Protein AF-A0A9E4XIB1-F1 (afdb_monomer)

Structure (mmCIF, N/CA/C/O backbone):
data_AF-A0A9E4XIB1-F1
#
_entry.id   AF-A0A9E4XIB1-F1
#
loop_
_atom_site.group_PDB
_atom_site.id
_atom_site.type_symbol
_atom_site.label_atom_id
_atom_site.label_alt_id
_atom_site.label_comp_id
_atom_site.label_asym_id
_atom_site.label_entity_id
_atom_site.label_seq_id
_atom_site.pdbx_PDB_ins_code
_atom_site.Cartn_x
_atom_site.Cartn_y
_atom_site.Cartn_z
_atom_site.occupancy
_atom_site.B_iso_or_equiv
_atom_site.auth_seq_id
_atom_site.auth_comp_id
_atom_site.auth_asym_id
_atom_site.auth_atom_id
_atom_site.pdbx_PDB_model_num
ATOM 1 N N . ALA A 1 1 ? 6.772 -2.459 -16.946 1.00 62.31 1 ALA A N 1
ATOM 2 C CA . ALA A 1 1 ? 7.830 -3.414 -16.538 1.00 62.31 1 ALA A CA 1
ATOM 3 C C . ALA A 1 1 ? 7.845 -4.671 -17.413 1.00 62.31 1 ALA A C 1
ATOM 5 O O . ALA A 1 1 ? 8.887 -4.971 -17.982 1.00 62.31 1 ALA A O 1
ATOM 6 N N . LEU A 1 2 ? 6.714 -5.371 -17.589 1.00 71.75 2 LEU A N 1
ATOM 7 C CA . LEU A 1 2 ? 6.646 -6.590 -18.415 1.00 71.75 2 LEU A CA 1
ATOM 8 C C . LEU A 1 2 ? 7.053 -6.372 -19.882 1.00 71.75 2 LEU A C 1
ATOM 10 O O . LEU A 1 2 ? 7.824 -7.169 -20.406 1.00 71.75 2 LEU A O 1
ATOM 14 N N . ASP A 1 3 ? 6.643 -5.269 -20.513 1.00 77.62 3 ASP A N 1
ATOM 15 C CA . ASP A 1 3 ? 7.070 -4.959 -21.889 1.00 77.62 3 ASP A CA 1
ATOM 16 C C . ASP A 1 3 ? 8.572 -4.664 -21.996 1.00 77.62 3 ASP A C 1
ATOM 18 O O . ASP A 1 3 ? 9.196 -4.998 -23.000 1.00 77.62 3 ASP A O 1
ATOM 22 N N . ALA A 1 4 ? 9.184 -4.124 -20.934 1.00 76.06 4 ALA A N 1
ATOM 23 C CA . ALA A 1 4 ? 10.633 -3.927 -20.864 1.00 76.06 4 ALA A CA 1
ATOM 24 C C . ALA A 1 4 ? 11.366 -5.271 -20.835 1.00 76.06 4 ALA A C 1
ATOM 26 O O . ALA A 1 4 ? 12.283 -5.498 -21.620 1.00 76.06 4 ALA A O 1
ATOM 27 N N . ILE A 1 5 ? 10.925 -6.179 -19.958 1.00 79.38 5 ILE A N 1
ATOM 28 C CA . ILE A 1 5 ? 11.498 -7.523 -19.826 1.00 79.38 5 ILE A CA 1
ATOM 29 C C . ILE A 1 5 ? 11.313 -8.300 -21.131 1.00 79.38 5 ILE A C 1
ATOM 31 O O . ILE A 1 5 ? 12.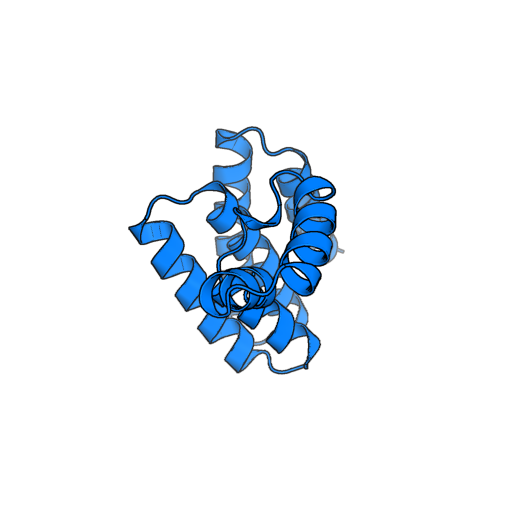255 -8.915 -21.621 1.00 79.38 5 ILE A O 1
ATOM 35 N N . ARG A 1 6 ? 10.128 -8.221 -21.744 1.00 84.25 6 ARG A N 1
ATOM 36 C CA . ARG A 1 6 ? 9.834 -8.879 -23.019 1.00 84.25 6 ARG A CA 1
ATOM 37 C C . ARG A 1 6 ? 10.708 -8.349 -24.157 1.00 84.25 6 ARG A C 1
ATOM 39 O O . ARG A 1 6 ? 11.237 -9.152 -24.918 1.00 84.25 6 ARG A O 1
ATOM 46 N N . ALA A 1 7 ? 10.905 -7.033 -24.253 1.00 89.25 7 ALA A N 1
ATOM 47 C CA . ALA A 1 7 ? 11.788 -6.439 -25.257 1.00 89.25 7 ALA A CA 1
ATOM 48 C C . ALA A 1 7 ? 13.250 -6.892 -25.089 1.00 89.25 7 ALA A C 1
ATOM 50 O O . ALA A 1 7 ? 13.920 -7.167 -26.084 1.00 89.25 7 ALA A O 1
ATOM 51 N N . VAL A 1 8 ? 13.727 -7.021 -23.843 1.00 87.00 8 VAL A N 1
ATOM 52 C CA . VAL A 1 8 ? 15.072 -7.536 -23.534 1.00 87.00 8 VAL A CA 1
ATOM 53 C C . VAL A 1 8 ? 15.202 -9.011 -23.910 1.00 87.00 8 VAL A C 1
ATOM 55 O O . VAL A 1 8 ? 16.125 -9.362 -24.639 1.00 87.00 8 VAL A O 1
ATOM 58 N N . LEU A 1 9 ? 14.278 -9.863 -23.453 1.00 89.31 9 LEU A N 1
ATOM 59 C CA . LEU A 1 9 ? 14.324 -11.310 -23.700 1.00 89.31 9 LEU A CA 1
ATOM 60 C C . LEU A 1 9 ? 14.225 -11.653 -25.190 1.00 89.31 9 LEU A C 1
ATOM 62 O O . LEU A 1 9 ? 14.892 -12.570 -25.657 1.00 89.31 9 LEU A O 1
ATOM 66 N N . ASN A 1 10 ? 13.418 -10.903 -25.939 1.00 93.25 10 ASN A N 1
ATOM 67 C CA . ASN A 1 10 ? 13.222 -11.134 -27.368 1.00 93.25 10 ASN A CA 1
ATOM 68 C C . ASN A 1 10 ? 14.264 -10.428 -28.246 1.00 93.25 10 ASN A C 1
ATOM 70 O O . ASN A 1 10 ? 14.199 -10.554 -29.467 1.00 93.25 10 ASN A O 1
ATOM 74 N N . HIS A 1 11 ? 15.197 -9.673 -27.654 1.00 89.81 11 HIS A N 1
ATOM 75 C CA . HIS A 1 11 ? 16.167 -8.847 -28.376 1.00 89.81 11 HIS A CA 1
ATOM 76 C C . HIS A 1 11 ? 15.518 -7.924 -29.433 1.00 89.81 11 HIS A C 1
ATOM 78 O O . HIS A 1 11 ? 16.075 -7.737 -30.514 1.00 89.81 11 HIS A O 1
ATOM 84 N N . ASP A 1 12 ? 14.350 -7.338 -29.132 1.00 95.38 12 ASP A N 1
ATOM 85 C CA . ASP A 1 12 ? 13.603 -6.471 -30.058 1.00 95.38 12 ASP A CA 1
ATOM 86 C C . ASP A 1 12 ? 14.040 -4.997 -29.912 1.00 95.38 12 ASP A C 1
ATOM 88 O O . ASP A 1 12 ? 13.667 -4.327 -28.939 1.00 95.38 12 ASP A O 1
ATOM 92 N N . PRO A 1 13 ? 14.804 -4.441 -30.875 1.00 92.06 13 PRO A N 1
ATOM 93 C CA . PRO A 1 13 ? 15.340 -3.088 -30.770 1.00 92.06 13 PRO A CA 1
ATOM 94 C C . PRO A 1 13 ? 14.275 -1.993 -30.933 1.00 92.06 13 PRO A C 1
ATOM 96 O O . PRO A 1 13 ? 14.465 -0.884 -30.425 1.00 92.06 13 PRO A O 1
ATOM 99 N N . ALA A 1 14 ? 13.168 -2.265 -31.631 1.00 91.06 14 ALA A N 1
ATOM 100 C CA . ALA A 1 14 ? 12.100 -1.291 -31.825 1.00 91.06 14 ALA A CA 1
ATOM 101 C C . ALA A 1 14 ? 11.275 -1.152 -30.541 1.00 91.06 14 ALA A C 1
ATOM 103 O O . ALA A 1 14 ? 11.098 -0.036 -30.042 1.00 91.06 14 ALA A O 1
ATOM 104 N N . ALA A 1 15 ? 10.862 -2.281 -29.957 1.00 87.75 15 ALA A N 1
ATOM 105 C CA . ALA A 1 15 ? 10.172 -2.303 -28.670 1.00 87.75 15 ALA A CA 1
ATOM 106 C C . ALA A 1 15 ? 11.054 -1.729 -27.548 1.00 87.75 15 ALA A C 1
ATOM 108 O O . ALA A 1 15 ? 10.602 -0.884 -26.772 1.00 87.75 15 ALA A O 1
ATOM 109 N N . ALA A 1 16 ? 12.341 -2.100 -27.509 1.00 89.94 16 ALA A N 1
ATOM 110 C CA . ALA A 1 16 ? 13.282 -1.587 -26.515 1.00 89.94 16 ALA A CA 1
ATOM 111 C C . ALA A 1 16 ? 13.416 -0.058 -26.571 1.00 89.94 16 ALA A C 1
ATOM 113 O O . ALA A 1 16 ? 13.486 0.587 -25.526 1.00 89.94 16 ALA A O 1
ATOM 114 N N . ARG A 1 17 ? 13.406 0.546 -27.768 1.00 91.62 17 ARG A N 1
ATOM 115 C CA . ARG A 1 17 ? 13.504 2.005 -27.929 1.00 91.62 17 ARG A CA 1
ATOM 116 C C . ARG A 1 17 ? 12.285 2.740 -27.368 1.00 91.62 17 ARG A C 1
ATOM 118 O O . ARG A 1 17 ? 12.458 3.764 -26.711 1.00 91.62 17 ARG A O 1
ATOM 125 N N . VAL A 1 18 ? 11.077 2.223 -27.595 1.00 84.88 18 VAL A N 1
ATOM 126 C CA . VAL A 1 18 ? 9.838 2.813 -27.055 1.00 84.88 18 VAL A CA 1
ATOM 127 C C . VAL A 1 18 ? 9.849 2.760 -25.528 1.00 84.88 18 VAL A C 1
ATOM 129 O O . VAL A 1 18 ? 9.687 3.786 -24.865 1.00 84.88 18 VAL A O 1
ATOM 132 N N . VAL A 1 19 ? 10.134 1.581 -24.971 1.00 82.44 19 VAL A N 1
ATOM 133 C CA . VAL A 1 19 ? 10.148 1.373 -23.520 1.00 82.44 19 VAL A CA 1
ATOM 134 C C . VAL A 1 19 ? 11.281 2.154 -22.844 1.00 82.44 19 VAL A C 1
ATOM 136 O O . VAL A 1 19 ? 11.093 2.678 -21.744 1.00 82.44 19 VAL A O 1
ATOM 139 N N . TYR A 1 20 ? 12.442 2.286 -23.495 1.00 83.50 20 TYR A N 1
ATOM 140 C CA . TYR A 1 20 ? 13.553 3.107 -23.010 1.00 83.50 20 TYR A CA 1
ATOM 141 C C . TYR A 1 20 ? 13.142 4.574 -22.854 1.00 83.50 20 TYR A C 1
ATOM 143 O O . TYR A 1 20 ? 13.386 5.159 -21.801 1.00 83.50 20 TYR A O 1
ATOM 151 N N . GLU A 1 21 ? 12.480 5.164 -23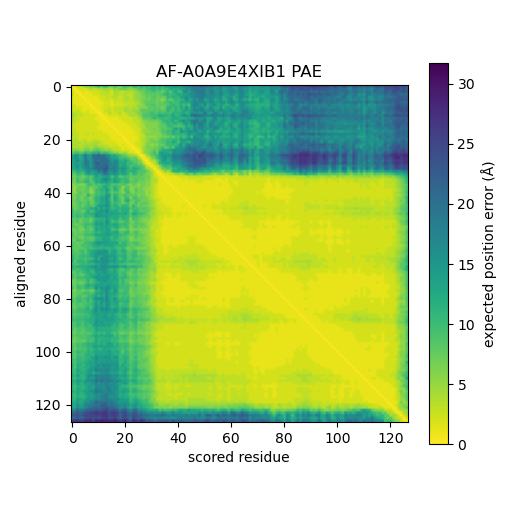.853 1.00 86.00 21 GLU A N 1
ATOM 152 C CA . GLU A 1 21 ? 12.040 6.562 -23.788 1.00 86.00 21 GLU A CA 1
ATOM 153 C C . GLU A 1 21 ? 10.966 6.787 -22.714 1.00 86.00 21 GLU A C 1
ATOM 155 O O . GLU A 1 21 ? 11.036 7.763 -21.964 1.00 86.00 21 GLU A O 1
ATOM 160 N N . GLU A 1 22 ? 10.005 5.871 -22.569 1.00 75.25 22 GLU A N 1
ATOM 161 C CA . GLU A 1 22 ? 9.005 5.942 -21.495 1.00 75.25 22 GLU A CA 1
ATOM 162 C C . GLU A 1 22 ? 9.625 5.818 -20.102 1.00 75.25 22 GLU A C 1
ATOM 164 O O . GLU A 1 22 ? 9.319 6.613 -19.208 1.00 75.25 22 GLU A O 1
ATOM 169 N N . THR A 1 23 ? 10.528 4.855 -19.923 1.00 73.56 23 THR A N 1
ATOM 170 C CA . THR A 1 23 ? 11.213 4.617 -18.646 1.00 73.56 23 THR A CA 1
ATOM 171 C C . THR A 1 23 ? 12.138 5.783 -18.302 1.00 73.56 23 THR A C 1
ATOM 173 O O . THR A 1 23 ? 12.153 6.255 -17.167 1.00 73.56 23 THR A O 1
ATOM 176 N N . ARG A 1 24 ? 12.864 6.322 -19.290 1.00 78.75 24 ARG A N 1
ATOM 177 C CA . ARG A 1 24 ? 13.714 7.511 -19.142 1.00 78.75 24 ARG A CA 1
ATOM 178 C C . ARG A 1 24 ? 12.900 8.746 -18.750 1.00 78.75 24 ARG A C 1
ATOM 180 O O . ARG A 1 24 ? 13.367 9.541 -17.935 1.00 78.75 24 ARG A O 1
ATOM 187 N N . ARG A 1 25 ? 11.705 8.927 -19.324 1.00 69.88 25 ARG A N 1
ATOM 188 C CA . ARG A 1 25 ? 10.797 10.034 -18.975 1.00 69.88 25 ARG A CA 1
ATOM 189 C C . ARG A 1 25 ? 10.225 9.888 -17.567 1.00 69.88 25 ARG A C 1
ATOM 191 O O . ARG A 1 25 ? 10.058 10.890 -16.878 1.00 69.88 25 ARG A O 1
ATOM 198 N N . ARG A 1 26 ? 9.962 8.660 -17.118 1.00 62.31 26 ARG A N 1
ATOM 199 C CA . ARG A 1 26 ? 9.448 8.350 -15.777 1.00 62.31 26 ARG A CA 1
ATOM 200 C C . ARG A 1 26 ? 10.593 7.951 -14.837 1.00 62.31 26 ARG A C 1
ATOM 202 O O . ARG A 1 26 ? 10.733 6.786 -14.474 1.00 62.31 26 ARG A O 1
ATOM 209 N N . LYS A 1 27 ? 11.423 8.916 -14.423 1.00 51.03 27 LYS A N 1
ATOM 210 C CA . LYS A 1 27 ? 12.476 8.669 -13.417 1.00 51.03 27 LYS A CA 1
ATOM 211 C C . LYS A 1 27 ? 11.875 8.106 -12.115 1.00 51.03 27 LYS A C 1
ATOM 213 O O . LYS A 1 27 ? 10.992 8.720 -11.526 1.00 51.03 27 LYS A O 1
ATOM 218 N N . GLY A 1 28 ? 12.388 6.962 -11.655 1.00 55.31 28 GLY A N 1
ATOM 219 C CA . GLY A 1 28 ? 12.259 6.462 -10.275 1.00 55.31 28 GLY A CA 1
ATOM 220 C C . GLY A 1 28 ? 10.939 5.793 -9.872 1.00 55.31 28 GLY A C 1
ATOM 221 O O . GLY A 1 28 ? 10.960 4.953 -8.984 1.00 55.31 28 GLY A O 1
ATOM 222 N N . LEU A 1 29 ? 9.810 6.087 -10.526 1.00 51.00 29 LEU A N 1
ATOM 223 C CA . LEU A 1 29 ? 8.494 5.624 -10.050 1.00 51.00 29 LEU A CA 1
ATOM 224 C C . LEU A 1 29 ? 8.244 4.116 -10.253 1.00 51.00 29 LEU A C 1
ATOM 226 O O . LEU A 1 29 ? 7.537 3.495 -9.469 1.00 51.00 29 LEU A O 1
ATOM 230 N N . TYR A 1 30 ? 8.844 3.516 -11.286 1.00 50.31 30 TYR A N 1
ATOM 231 C CA . TYR A 1 30 ? 8.657 2.095 -11.622 1.00 50.31 30 TYR A CA 1
ATOM 232 C C . TYR A 1 30 ? 9.333 1.118 -10.648 1.00 50.31 30 TYR A C 1
ATOM 234 O O . TYR A 1 30 ? 8.979 -0.055 -10.647 1.00 50.31 30 TYR A O 1
ATOM 242 N N . TRP A 1 31 ? 10.293 1.579 -9.841 1.00 54.75 31 TRP A N 1
ATOM 243 C CA . TRP A 1 31 ? 11.039 0.733 -8.898 1.00 54.75 31 TRP A CA 1
ATOM 244 C C . TRP A 1 31 ? 10.440 0.719 -7.485 1.00 54.75 31 TRP A C 1
ATOM 246 O O . TRP A 1 31 ? 10.945 0.013 -6.621 1.00 54.75 31 TRP A O 1
ATOM 256 N N . ILE A 1 32 ? 9.377 1.494 -7.249 1.00 59.81 32 ILE A N 1
ATOM 257 C CA . ILE A 1 32 ? 8.761 1.699 -5.927 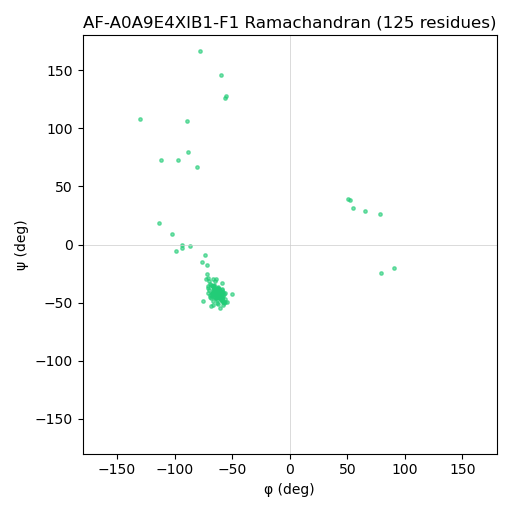1.00 59.81 32 ILE A CA 1
ATOM 258 C C . ILE A 1 32 ? 7.344 1.096 -5.902 1.00 59.81 32 ILE A C 1
ATOM 260 O O . ILE A 1 32 ? 6.526 1.502 -5.096 1.00 59.81 32 ILE A O 1
ATOM 264 N N . LEU A 1 33 ? 7.004 0.190 -6.824 1.00 72.00 33 LEU A N 1
ATOM 265 C CA . LEU A 1 33 ? 5.700 -0.478 -6.847 1.00 72.00 33 LEU A CA 1
ATOM 266 C C . LEU A 1 33 ? 5.907 -1.988 -6.971 1.00 72.00 33 LEU A C 1
ATOM 268 O O . LEU A 1 33 ? 6.290 -2.475 -8.035 1.00 72.00 33 LEU A O 1
ATOM 272 N N . SER A 1 34 ? 5.656 -2.724 -5.893 1.00 82.25 34 SER A N 1
ATOM 273 C CA . SER A 1 34 ? 5.565 -4.183 -5.906 1.00 82.25 34 SER A CA 1
ATOM 274 C C . SER A 1 34 ? 4.457 -4.636 -6.859 1.00 82.25 34 SER A C 1
ATOM 276 O O . SER A 1 34 ? 3.435 -3.963 -7.031 1.00 82.25 34 SER A O 1
ATOM 278 N N . PHE A 1 35 ? 4.666 -5.784 -7.508 1.00 87.38 35 PHE A N 1
ATOM 279 C CA . PHE A 1 35 ? 3.676 -6.348 -8.428 1.00 87.38 35 PHE A CA 1
ATOM 280 C C . PHE A 1 35 ? 2.342 -6.608 -7.726 1.00 87.38 35 PHE A C 1
ATOM 282 O O . PHE A 1 35 ? 1.299 -6.292 -8.291 1.00 87.38 35 PHE A O 1
ATOM 289 N N . ASP A 1 36 ? 2.379 -7.080 -6.484 1.00 93.06 36 ASP A N 1
ATOM 290 C CA . ASP A 1 36 ? 1.173 -7.322 -5.699 1.00 93.06 36 ASP A CA 1
ATOM 291 C C . ASP A 1 36 ? 0.440 -6.019 -5.352 1.00 93.06 36 ASP A C 1
ATOM 293 O O . ASP A 1 36 ? -0.773 -5.947 -5.522 1.00 93.06 36 ASP A O 1
ATOM 297 N N . ARG A 1 37 ? 1.133 -4.913 -5.029 1.00 93.31 37 ARG A N 1
ATOM 298 C CA . ARG A 1 37 ? 0.452 -3.612 -4.867 1.00 93.31 37 ARG A CA 1
ATOM 299 C C . ARG A 1 37 ? -0.242 -3.173 -6.160 1.00 93.31 37 ARG A C 1
ATOM 301 O O . ARG A 1 37 ? -1.353 -2.646 -6.107 1.00 93.31 37 ARG A O 1
ATOM 308 N N . LEU A 1 38 ? 0.390 -3.379 -7.320 1.00 91.75 38 LEU A N 1
ATOM 309 C CA . LEU A 1 38 ? -0.234 -3.076 -8.611 1.00 91.75 38 LEU A CA 1
ATOM 310 C C . LEU A 1 38 ? -1.496 -3.922 -8.838 1.00 91.75 38 LEU A C 1
ATOM 312 O O . LEU A 1 38 ? -2.518 -3.376 -9.249 1.00 91.75 38 LEU A O 1
ATOM 316 N N . LEU A 1 39 ? -1.439 -5.227 -8.564 1.00 95.06 39 LEU A N 1
ATOM 317 C CA . LEU A 1 39 ? -2.592 -6.119 -8.694 1.00 95.06 39 LEU A CA 1
ATOM 318 C C . LEU A 1 39 ? -3.710 -5.759 -7.708 1.00 95.06 39 LEU A C 1
ATOM 320 O O . LEU A 1 39 ? -4.876 -5.752 -8.102 1.00 95.06 39 LEU A O 1
ATOM 324 N N . GLY A 1 40 ? -3.372 -5.360 -6.479 1.00 95.31 40 GLY A N 1
ATOM 325 C CA . GLY A 1 40 ? -4.334 -4.864 -5.492 1.00 95.31 40 GLY A CA 1
ATOM 326 C C . GLY A 1 40 ? -5.069 -3.611 -5.974 1.00 95.31 40 GLY A C 1
ATOM 327 O O . GLY A 1 40 ? -6.298 -3.544 -5.942 1.00 95.31 40 GLY A O 1
ATOM 328 N N . LEU A 1 41 ? -4.333 -2.640 -6.523 1.00 94.94 41 LEU A N 1
ATOM 329 C CA . LEU A 1 41 ? -4.911 -1.427 -7.111 1.00 94.94 41 LEU A CA 1
ATOM 330 C C . LEU A 1 41 ? -5.812 -1.724 -8.319 1.00 94.94 41 LEU A C 1
ATOM 332 O O . LEU A 1 41 ? -6.884 -1.133 -8.443 1.00 94.94 41 LEU A O 1
ATOM 336 N N . LEU A 1 42 ? -5.393 -2.629 -9.207 1.00 95.31 42 LEU A N 1
ATOM 337 C CA . LEU A 1 42 ? -6.188 -3.019 -10.375 1.00 95.31 42 LEU A CA 1
ATOM 338 C C . LEU A 1 42 ? -7.479 -3.735 -9.962 1.00 95.31 42 LEU A C 1
ATOM 340 O O . LEU A 1 42 ? -8.548 -3.369 -10.443 1.00 95.31 42 LEU A O 1
ATOM 344 N N . SER A 1 43 ? -7.390 -4.679 -9.024 1.00 96.25 43 SER A N 1
ATOM 345 C CA . SER A 1 43 ? -8.543 -5.429 -8.509 1.00 96.25 43 SER A CA 1
ATOM 346 C C . SER A 1 43 ? -9.554 -4.497 -7.832 1.00 96.25 43 SER A C 1
ATOM 348 O O . SER A 1 43 ? -10.753 -4.574 -8.098 1.00 96.25 43 SER A O 1
ATOM 350 N N . ARG A 1 44 ? -9.079 -3.509 -7.056 1.00 95.75 44 ARG A N 1
ATOM 351 C CA . ARG A 1 44 ? -9.929 -2.443 -6.500 1.00 95.75 44 ARG A CA 1
ATOM 352 C C . ARG A 1 44 ? -10.685 -1.688 -7.595 1.00 95.75 44 ARG A C 1
ATOM 354 O O . ARG A 1 44 ? -11.893 -1.512 -7.484 1.00 95.75 44 ARG A O 1
ATOM 361 N N . VAL A 1 45 ? -9.998 -1.247 -8.653 1.00 94.50 45 VAL A N 1
ATOM 362 C CA . VAL A 1 45 ? -10.630 -0.514 -9.769 1.00 94.50 45 VAL A CA 1
ATOM 363 C C . VAL A 1 45 ? -11.636 -1.387 -10.526 1.00 94.50 45 VAL A C 1
ATOM 365 O O . VAL A 1 45 ? -12.639 -0.874 -11.019 1.00 94.50 45 VAL A O 1
ATOM 368 N N . MET A 1 46 ? -11.399 -2.697 -10.592 1.00 96.44 46 MET A N 1
ATOM 369 C CA . MET A 1 46 ? -12.326 -3.669 -11.178 1.00 96.44 46 MET A CA 1
ATOM 370 C C . MET A 1 46 ? -13.557 -3.948 -10.300 1.00 96.44 46 MET A C 1
ATOM 372 O O . MET A 1 46 ? -14.499 -4.580 -10.772 1.00 96.44 46 MET A O 1
ATOM 376 N N . GLY A 1 47 ? -13.591 -3.449 -9.060 1.00 94.88 47 GLY A N 1
ATOM 377 C CA . GLY A 1 47 ? -14.673 -3.721 -8.114 1.00 94.88 47 GLY A CA 1
ATOM 378 C C . GLY A 1 47 ? -14.571 -5.102 -7.461 1.00 94.88 47 GLY A C 1
ATOM 379 O O . GLY A 1 47 ? -15.587 -5.651 -7.044 1.00 94.88 47 GLY A O 1
ATOM 380 N N . GLU A 1 48 ? -13.358 -5.652 -7.364 1.00 97.38 48 GLU A N 1
ATOM 381 C CA . GLU A 1 48 ? -13.049 -6.962 -6.780 1.00 97.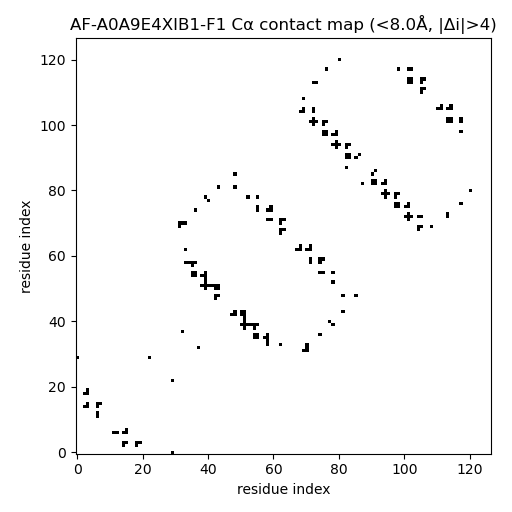38 48 GLU A CA 1
ATOM 382 C C . GLU A 1 48 ? -12.256 -6.779 -5.469 1.00 97.38 48 GLU A C 1
ATOM 384 O O . GLU A 1 48 ? -11.038 -6.980 -5.432 1.00 97.38 48 GLU A O 1
ATOM 389 N N . PRO A 1 49 ? -12.903 -6.331 -4.375 1.00 94.12 49 PRO A N 1
ATOM 390 C CA . PRO A 1 49 ? -12.193 -5.914 -3.169 1.00 94.12 49 PRO A CA 1
ATOM 391 C C . PRO A 1 49 ? -11.550 -7.069 -2.390 1.00 94.12 49 PRO A C 1
ATOM 393 O O . PRO A 1 49 ? -10.520 -6.856 -1.758 1.00 94.12 49 PRO A O 1
ATOM 396 N N . ASP A 1 50 ? -12.109 -8.279 -2.454 1.00 96.31 50 ASP A N 1
ATOM 397 C CA . ASP A 1 50 ? -11.537 -9.448 -1.770 1.00 96.31 50 ASP A CA 1
ATOM 398 C C . ASP A 1 50 ? -10.217 -9.872 -2.434 1.00 96.31 50 ASP A C 1
ATOM 400 O O . ASP A 1 50 ? -9.206 -10.052 -1.761 1.00 96.31 50 ASP A O 1
ATOM 404 N N . GLN A 1 51 ? -10.183 -9.893 -3.771 1.00 97.75 51 GLN A N 1
ATOM 405 C CA . GLN A 1 51 ? -8.950 -10.105 -4.537 1.00 97.75 51 GLN A CA 1
ATOM 406 C C . GLN A 1 51 ? -7.935 -8.978 -4.295 1.00 97.75 51 GLN A C 1
ATOM 408 O O . GLN A 1 51 ? -6.730 -9.213 -4.208 1.00 97.75 51 GLN A O 1
ATOM 413 N N . ALA A 1 52 ? -8.408 -7.735 -4.166 1.00 97.44 52 ALA A N 1
ATOM 414 C CA . ALA A 1 52 ? -7.540 -6.611 -3.844 1.00 97.44 52 ALA A CA 1
ATOM 415 C C . ALA A 1 52 ? -6.879 -6.765 -2.463 1.00 97.44 52 ALA A C 1
ATOM 417 O O . ALA A 1 52 ? -5.687 -6.492 -2.332 1.00 97.44 52 ALA A O 1
ATOM 418 N N . GLU A 1 53 ? -7.637 -7.200 -1.451 1.00 98.06 53 GLU A N 1
ATOM 419 C CA . GLU A 1 53 ? -7.143 -7.468 -0.096 1.00 98.06 53 GLU A CA 1
ATOM 420 C C . GLU A 1 53 ? -6.033 -8.523 -0.094 1.00 98.06 53 GLU A C 1
ATOM 422 O O . GLU A 1 53 ? -4.964 -8.243 0.450 1.00 98.06 53 GLU A O 1
ATOM 427 N N . GLU A 1 54 ? -6.229 -9.662 -0.765 1.00 98.12 54 GLU A N 1
ATOM 428 C CA . GLU A 1 54 ? -5.204 -10.713 -0.880 1.00 98.12 54 GLU A CA 1
ATOM 429 C C . GLU A 1 54 ? -3.885 -10.155 -1.441 1.00 98.12 54 GLU A C 1
ATOM 431 O O . GLU A 1 54 ? -2.819 -10.306 -0.839 1.00 98.12 54 GLU A O 1
ATOM 436 N N . HIS A 1 55 ? -3.958 -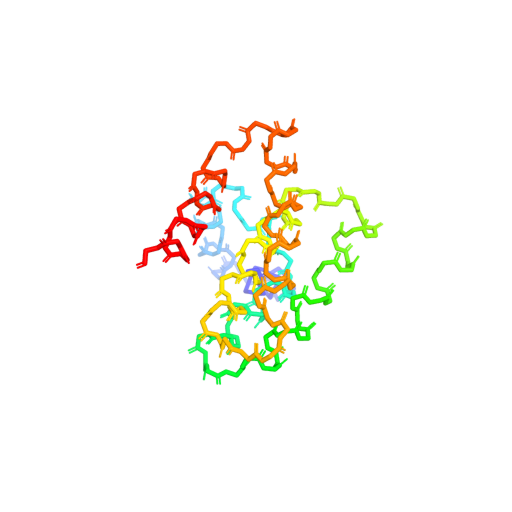9.406 -2.543 1.00 98.19 55 HIS A N 1
ATOM 437 C CA . HIS A 1 55 ? -2.779 -8.796 -3.153 1.00 98.19 55 HIS A CA 1
ATOM 438 C C . HIS A 1 55 ? -2.120 -7.721 -2.274 1.00 98.19 55 HIS A C 1
ATOM 440 O O . HIS A 1 55 ? -0.893 -7.625 -2.219 1.00 98.19 55 HIS A O 1
ATOM 446 N N . PHE A 1 56 ? -2.890 -6.900 -1.557 1.00 98.19 56 PHE A N 1
ATOM 447 C CA . PHE A 1 56 ? -2.295 -5.928 -0.638 1.00 98.19 56 PHE A CA 1
ATOM 448 C C . PHE A 1 56 ? -1.590 -6.603 0.545 1.00 98.19 56 PHE A C 1
ATOM 450 O O . PHE A 1 56 ? -0.538 -6.123 0.980 1.00 98.19 56 PHE A O 1
ATOM 457 N N . GLU A 1 57 ? -2.124 -7.710 1.060 1.00 98.19 57 GLU A N 1
ATOM 458 C CA . GLU A 1 57 ? -1.476 -8.480 2.124 1.00 98.19 57 GLU A CA 1
ATOM 459 C C . GLU A 1 57 ? -0.181 -9.146 1.649 1.00 98.19 57 GLU A C 1
ATOM 461 O O . GLU A 1 57 ? 0.839 -9.066 2.346 1.00 98.19 57 GLU A O 1
ATOM 466 N N . ASP A 1 58 ? -0.184 -9.710 0.441 1.00 97.56 58 ASP A N 1
ATOM 467 C CA . ASP A 1 58 ? 1.004 -10.272 -0.205 1.00 97.56 58 ASP A CA 1
ATOM 468 C C . ASP A 1 58 ? 2.095 -9.219 -0.400 1.00 97.56 58 ASP A C 1
ATOM 470 O O . ASP A 1 58 ? 3.245 -9.430 0.006 1.00 97.56 58 ASP A O 1
ATOM 474 N N . ALA A 1 59 ? 1.719 -8.042 -0.909 1.00 96.19 59 ALA A N 1
ATOM 475 C CA . ALA A 1 59 ? 2.618 -6.904 -1.050 1.00 96.19 59 ALA A CA 1
ATOM 476 C C . ALA A 1 59 ? 3.233 -6.509 0.300 1.00 96.19 59 ALA A C 1
ATOM 478 O O . ALA A 1 59 ? 4.452 -6.390 0.424 1.00 96.19 59 ALA A O 1
ATOM 479 N N . ILE A 1 60 ? 2.412 -6.336 1.342 1.00 97.50 60 ILE A N 1
ATOM 480 C CA . ILE A 1 60 ? 2.886 -5.938 2.675 1.00 97.50 60 ILE A CA 1
ATOM 481 C C . ILE A 1 60 ? 3.852 -6.973 3.254 1.00 97.50 60 ILE A C 1
ATOM 483 O O . ILE A 1 60 ? 4.866 -6.585 3.842 1.00 97.50 60 ILE A O 1
ATOM 487 N N . ARG A 1 61 ? 3.552 -8.267 3.107 1.00 97.25 61 ARG A N 1
ATOM 488 C CA . ARG A 1 61 ? 4.422 -9.357 3.558 1.00 97.25 61 ARG A CA 1
ATOM 489 C C . ARG A 1 61 ? 5.775 -9.294 2.856 1.00 97.25 61 ARG A C 1
ATOM 491 O O . ARG A 1 61 ? 6.792 -9.165 3.536 1.00 97.25 61 ARG A O 1
ATOM 498 N N . PHE A 1 62 ? 5.778 -9.274 1.524 1.00 93.88 62 PHE A N 1
ATOM 499 C CA . PHE A 1 62 ? 7.001 -9.213 0.726 1.00 93.88 62 PHE A CA 1
ATOM 500 C C . PHE A 1 62 ? 7.849 -7.979 1.061 1.00 93.88 62 PHE A C 1
ATOM 502 O O . PHE A 1 62 ? 9.050 -8.085 1.315 1.00 93.88 62 PHE A O 1
ATOM 509 N N . LEU A 1 63 ? 7.228 -6.798 1.102 1.00 94.12 63 LEU A N 1
ATOM 510 C CA . LEU A 1 63 ? 7.920 -5.535 1.359 1.00 94.12 63 LEU A CA 1
ATOM 511 C C . LEU A 1 63 ? 8.505 -5.479 2.772 1.00 94.12 63 LEU A C 1
ATOM 513 O O . LEU A 1 63 ? 9.584 -4.922 2.965 1.00 94.12 63 LEU A O 1
ATOM 517 N N . ARG A 1 64 ? 7.819 -6.069 3.759 1.00 94.88 64 ARG A N 1
ATOM 518 C CA . ARG A 1 64 ? 8.315 -6.165 5.136 1.00 94.88 64 ARG A CA 1
ATOM 519 C C . ARG A 1 64 ? 9.506 -7.110 5.244 1.00 94.88 64 ARG A C 1
ATOM 521 O O . ARG A 1 64 ? 10.479 -6.755 5.897 1.00 94.88 64 ARG A O 1
ATOM 528 N N . GLU A 1 65 ? 9.429 -8.281 4.618 1.00 95.00 65 GLU A N 1
ATOM 529 C CA . GLU A 1 65 ? 10.507 -9.281 4.623 1.00 95.00 65 GLU A CA 1
ATOM 530 C C . GLU A 1 65 ? 11.778 -8.782 3.924 1.00 95.00 65 GLU A C 1
ATOM 532 O O . GLU A 1 65 ? 12.877 -9.173 4.303 1.00 95.00 65 GLU A O 1
ATOM 537 N N . ASN A 1 66 ? 11.631 -7.894 2.937 1.00 89.88 66 ASN A N 1
ATOM 538 C CA . ASN A 1 66 ? 12.741 -7.326 2.168 1.00 89.88 66 ASN A CA 1
ATOM 539 C C . ASN A 1 66 ? 13.122 -5.896 2.598 1.00 89.88 66 ASN A C 1
ATOM 541 O O . ASN A 1 66 ? 13.890 -5.238 1.900 1.00 89.88 66 ASN A O 1
ATOM 545 N N . GLU A 1 67 ? 12.569 -5.396 3.709 1.00 92.31 67 GLU A N 1
ATOM 546 C CA . GLU A 1 67 ? 12.864 -4.065 4.270 1.00 92.31 67 GLU A CA 1
ATOM 547 C C . GLU A 1 67 ? 12.651 -2.893 3.278 1.00 92.31 67 GLU A C 1
ATOM 549 O O . GLU A 1 67 ? 13.296 -1.846 3.353 1.00 92.31 67 GLU A O 1
ATOM 554 N N . ILE A 1 68 ? 11.696 -3.031 2.349 1.00 90.12 68 ILE A N 1
ATOM 555 C CA . ILE A 1 68 ? 11.366 -2.024 1.326 1.00 90.12 68 ILE A CA 1
ATOM 556 C C . ILE A 1 68 ? 10.320 -1.049 1.887 1.00 90.12 68 ILE A C 1
ATOM 558 O O . ILE A 1 68 ? 9.118 -1.138 1.629 1.00 90.12 68 ILE A O 1
ATOM 562 N N . THR A 1 69 ? 10.782 -0.095 2.690 1.00 91.62 69 THR A N 1
ATOM 563 C CA . THR A 1 69 ? 9.923 0.768 3.521 1.00 91.62 69 THR A CA 1
ATOM 564 C C . THR A 1 69 ? 9.104 1.800 2.741 1.00 91.62 69 THR A C 1
ATOM 566 O O . THR A 1 69 ? 7.944 2.035 3.079 1.00 91.62 69 THR A O 1
ATOM 569 N N . VAL A 1 70 ? 9.655 2.393 1.675 1.00 90.81 70 VAL A N 1
ATOM 570 C CA . VAL A 1 70 ? 8.948 3.426 0.893 1.00 90.81 70 VAL A CA 1
ATOM 571 C C . VAL A 1 70 ? 7.677 2.862 0.254 1.00 90.81 70 VAL A C 1
ATOM 573 O O . VAL A 1 70 ? 6.604 3.442 0.416 1.00 90.81 70 VAL A O 1
ATOM 576 N N . ASP A 1 71 ? 7.774 1.733 -0.453 1.00 91.44 71 ASP A N 1
ATOM 577 C CA . ASP A 1 71 ? 6.601 1.115 -1.087 1.00 91.44 71 ASP A CA 1
ATOM 578 C C . ASP A 1 71 ? 5.646 0.521 -0.042 1.00 91.44 71 ASP A C 1
ATOM 580 O O . ASP A 1 71 ? 4.429 0.588 -0.208 1.00 91.44 71 ASP A O 1
ATOM 584 N N . LEU A 1 72 ? 6.163 0.037 1.094 1.00 95.88 72 LEU A N 1
ATOM 585 C CA . LEU A 1 72 ? 5.323 -0.431 2.197 1.00 95.88 72 LEU A CA 1
ATOM 586 C C . LEU A 1 72 ? 4.380 0.673 2.694 1.00 95.88 72 LEU A C 1
ATOM 588 O O . LEU A 1 72 ? 3.193 0.423 2.899 1.00 95.88 72 LEU A O 1
ATOM 592 N N . ALA A 1 73 ? 4.880 1.900 2.853 1.00 95.62 73 ALA A N 1
ATOM 593 C CA . ALA A 1 73 ? 4.072 3.025 3.313 1.00 95.62 73 ALA A CA 1
ATOM 594 C C . ALA A 1 73 ? 2.952 3.382 2.319 1.00 95.62 73 ALA A C 1
ATOM 596 O O . ALA A 1 73 ? 1.807 3.602 2.721 1.00 95.62 73 ALA A O 1
ATOM 597 N N . TRP A 1 74 ? 3.261 3.392 1.020 1.00 95.12 74 TRP A N 1
ATOM 598 C CA . TRP A 1 74 ? 2.260 3.631 -0.020 1.00 95.12 74 TRP A CA 1
ATOM 599 C C . TRP A 1 74 ? 1.234 2.497 -0.116 1.00 95.12 74 TRP A C 1
ATOM 601 O O . TRP A 1 74 ? 0.041 2.775 -0.202 1.00 95.12 74 TRP A O 1
ATOM 611 N N . THR A 1 75 ? 1.679 1.240 -0.028 1.00 96.69 75 THR A N 1
ATOM 612 C CA . THR A 1 75 ? 0.803 0.056 -0.009 1.00 96.69 75 THR A CA 1
ATOM 613 C C . THR A 1 75 ? -0.206 0.147 1.130 1.00 96.69 75 THR A C 1
ATOM 615 O O . THR A 1 75 ? -1.401 -0.023 0.907 1.00 96.69 75 THR A O 1
ATOM 618 N N . CYS A 1 76 ? 0.248 0.495 2.338 1.00 97.81 76 CYS A N 1
ATOM 619 C CA . CYS A 1 76 ? -0.633 0.676 3.488 1.00 97.81 76 CYS A CA 1
ATOM 620 C C . CYS A 1 76 ? -1.676 1.786 3.263 1.00 97.81 76 CYS A C 1
ATOM 622 O O . CYS A 1 76 ? -2.837 1.605 3.619 1.00 97.81 76 CYS A O 1
ATOM 624 N N . SER A 1 77 ? -1.292 2.921 2.665 1.00 96.56 77 SER A N 1
ATOM 625 C CA . SER A 1 77 ? -2.233 4.015 2.372 1.00 96.56 77 SER A CA 1
ATOM 626 C C . SER A 1 77 ? -3.280 3.627 1.326 1.00 96.56 77 SER A C 1
ATOM 628 O O . SER A 1 77 ? -4.455 3.951 1.497 1.00 96.56 77 SER A O 1
ATOM 630 N N . ASP A 1 78 ? -2.874 2.932 0.263 1.00 96.50 78 ASP A N 1
ATOM 631 C CA . ASP A 1 78 ? -3.783 2.499 -0.802 1.00 96.50 78 ASP A CA 1
ATOM 632 C C . ASP A 1 78 ? -4.737 1.399 -0.321 1.00 96.50 78 ASP A C 1
ATOM 634 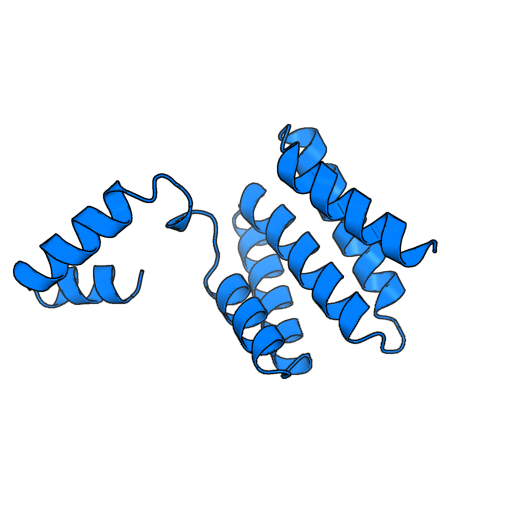O O . ASP A 1 78 ? -5.927 1.427 -0.643 1.00 96.50 78 ASP A O 1
ATOM 638 N N . TYR A 1 79 ? -4.237 0.472 0.501 1.00 98.00 79 TYR A N 1
ATOM 639 C CA . TYR A 1 79 ? -5.055 -0.574 1.098 1.00 98.00 79 TYR A CA 1
ATOM 640 C C . TYR A 1 79 ? -6.059 0.002 2.105 1.00 98.00 79 TYR A C 1
ATOM 642 O O . TYR A 1 79 ? -7.244 -0.321 2.057 1.00 98.00 79 TYR A O 1
ATOM 650 N N . ALA A 1 80 ? -5.625 0.929 2.964 1.00 97.56 80 ALA A N 1
ATOM 651 C CA . ALA A 1 80 ? -6.535 1.616 3.872 1.00 97.56 80 ALA A CA 1
ATOM 652 C C . ALA A 1 80 ? -7.660 2.334 3.115 1.00 97.56 80 ALA A C 1
ATOM 654 O O . ALA A 1 80 ? -8.812 2.246 3.517 1.00 97.56 80 ALA A O 1
ATOM 655 N N . GLU A 1 81 ? -7.353 3.013 2.008 1.00 95.62 81 GLU A N 1
ATOM 656 C CA . GLU A 1 81 ? -8.367 3.661 1.168 1.00 95.62 81 GLU A CA 1
ATOM 657 C C . GLU A 1 81 ? -9.397 2.659 0.631 1.00 95.62 81 GLU A C 1
ATOM 659 O O . GLU A 1 81 ? -10.593 2.907 0.744 1.00 95.62 81 GLU A O 1
ATOM 664 N N . MET A 1 82 ? -8.942 1.505 0.132 1.00 96.62 82 MET A N 1
ATOM 665 C CA . MET A 1 82 ? -9.819 0.433 -0.352 1.00 96.62 82 MET A CA 1
ATOM 666 C C . MET A 1 82 ? -10.767 -0.076 0.743 1.00 96.62 82 MET A C 1
ATOM 668 O O . MET A 1 82 ? -11.971 -0.177 0.525 1.00 96.62 82 MET A O 1
ATOM 672 N N . LEU A 1 83 ? -10.240 -0.342 1.942 1.00 97.12 83 LEU A N 1
ATOM 673 C CA . LEU A 1 83 ? -11.037 -0.805 3.083 1.00 97.12 83 LEU A CA 1
ATOM 674 C C . LEU A 1 83 ? -12.094 0.228 3.495 1.00 97.12 83 LEU A C 1
ATOM 676 O O . LEU A 1 83 ? -13.223 -0.121 3.830 1.00 97.12 83 LEU A O 1
ATOM 680 N N . LEU A 1 84 ? -11.759 1.517 3.441 1.00 94.81 84 LEU A N 1
ATOM 681 C CA . LEU A 1 84 ? -12.713 2.586 3.742 1.00 94.81 84 LEU A CA 1
ATOM 682 C C . LEU A 1 84 ? -13.804 2.717 2.674 1.00 94.81 84 LEU A C 1
ATOM 684 O O . LEU A 1 84 ? -14.938 3.043 3.019 1.00 94.81 84 LEU A O 1
ATOM 688 N N . GLU A 1 85 ? -13.480 2.455 1.407 1.00 93.50 85 GLU A N 1
ATOM 689 C CA . GLU A 1 85 ? -14.455 2.378 0.312 1.00 93.50 85 GLU A CA 1
ATOM 690 C C . GLU A 1 85 ? -15.382 1.161 0.467 1.00 93.50 85 GLU A C 1
ATOM 692 O O . GLU A 1 85 ? -16.594 1.296 0.296 1.00 93.50 85 GLU A O 1
ATOM 697 N N . ARG A 1 86 ? -14.835 -0.008 0.838 1.00 95.19 86 ARG A N 1
ATOM 698 C CA . ARG A 1 86 ? -15.600 -1.244 1.079 1.00 95.19 86 ARG A CA 1
ATOM 699 C C . ARG A 1 86 ? -16.519 -1.130 2.299 1.00 95.19 86 ARG A C 1
ATOM 701 O O . ARG A 1 86 ? -17.675 -1.544 2.234 1.00 95.19 86 ARG A O 1
ATOM 708 N N . ASN A 1 87 ? -16.021 -0.545 3.391 1.00 94.88 87 ASN A N 1
ATOM 709 C CA . ASN A 1 87 ? -16.759 -0.253 4.624 1.00 94.88 87 ASN A CA 1
ATOM 710 C C . ASN A 1 87 ? -17.504 -1.476 5.216 1.00 94.88 87 ASN A C 1
ATOM 712 O O . ASN A 1 87 ? -18.612 -1.346 5.746 1.00 94.88 87 ASN A O 1
ATOM 716 N N . ALA A 1 88 ? -16.899 -2.663 5.144 1.00 95.69 88 ALA A N 1
ATOM 717 C CA . ALA A 1 88 ? -17.385 -3.873 5.801 1.00 95.69 88 ALA A CA 1
ATOM 718 C C . ALA A 1 88 ? -17.042 -3.874 7.312 1.00 95.69 88 ALA A C 1
ATOM 720 O O . ALA A 1 88 ? -16.237 -3.060 7.783 1.00 95.69 88 ALA A O 1
ATOM 721 N N . PRO A 1 89 ? -17.647 -4.764 8.124 1.00 97.19 89 PRO A N 1
ATOM 722 C CA . PRO A 1 89 ? -17.285 -4.905 9.534 1.00 97.19 89 PRO A CA 1
ATOM 723 C C . PRO A 1 89 ? -15.784 -5.191 9.718 1.00 97.19 89 PRO A C 1
ATOM 725 O O . PRO A 1 89 ? -15.256 -6.120 9.120 1.00 97.19 89 PRO A O 1
ATOM 728 N N . GLY A 1 90 ? -15.106 -4.400 10.555 1.00 95.50 90 GLY A N 1
ATOM 729 C CA . GLY A 1 90 ? -13.659 -4.513 10.812 1.00 95.50 90 GLY A CA 1
ATOM 730 C C . GLY A 1 90 ? -12.767 -3.675 9.885 1.00 95.50 90 GLY A C 1
ATOM 731 O O . GLY A 1 90 ? -11.660 -3.310 10.280 1.00 95.50 90 GLY A O 1
ATOM 732 N N . ASP A 1 91 ? -13.259 -3.253 8.715 1.00 96.69 91 ASP A N 1
ATOM 733 C CA . ASP A 1 91 ? -12.456 -2.509 7.731 1.00 96.69 91 ASP A CA 1
ATOM 734 C C . ASP A 1 91 ? -11.916 -1.189 8.277 1.00 96.69 91 ASP A C 1
ATOM 736 O O . ASP A 1 91 ? -10.772 -0.823 8.026 1.00 96.69 91 ASP A O 1
ATOM 740 N N . ARG A 1 92 ? -12.725 -0.466 9.059 1.00 95.31 92 ARG A N 1
ATOM 741 C CA . ARG A 1 92 ? -12.321 0.826 9.637 1.00 95.31 92 ARG A CA 1
ATOM 742 C C . ARG A 1 92 ? -11.196 0.696 10.658 1.00 95.31 92 ARG A C 1
ATOM 744 O O . ARG A 1 92 ? -10.353 1.589 10.750 1.00 95.31 92 ARG A O 1
ATOM 751 N N . GLU A 1 93 ? -11.197 -0.386 11.429 1.00 97.00 93 GLU A N 1
ATOM 752 C CA . GLU A 1 93 ? -10.149 -0.673 12.409 1.00 97.00 93 GLU A CA 1
ATOM 753 C C . GLU A 1 93 ? -8.840 -0.988 11.678 1.00 97.00 93 GLU A C 1
ATOM 755 O O . GLU A 1 93 ? -7.858 -0.264 11.841 1.00 97.00 93 GLU A O 1
ATOM 760 N N . LYS A 1 94 ? -8.879 -1.943 10.741 1.00 97.88 94 LYS A N 1
ATOM 761 C CA . LYS A 1 94 ? -7.730 -2.313 9.901 1.00 97.88 94 LYS A CA 1
ATOM 762 C C . LYS A 1 94 ? -7.196 -1.134 9.079 1.00 97.88 94 LYS A C 1
ATOM 764 O O . LYS A 1 94 ? -5.988 -0.918 9.005 1.00 97.88 94 LYS A O 1
ATOM 769 N N . ALA A 1 95 ? -8.074 -0.311 8.505 1.00 97.44 95 ALA A N 1
ATOM 770 C CA . ALA A 1 95 ? -7.680 0.897 7.783 1.00 97.44 95 ALA A CA 1
ATOM 771 C C . ALA A 1 95 ? -6.959 1.896 8.695 1.00 97.44 95 ALA A C 1
ATOM 773 O O . ALA A 1 95 ? -5.978 2.510 8.278 1.00 97.44 95 ALA A O 1
ATOM 774 N N . THR A 1 96 ? -7.406 2.047 9.945 1.00 96.75 96 THR A N 1
ATOM 775 C CA . THR A 1 96 ? -6.756 2.941 10.912 1.00 96.75 96 THR A CA 1
ATOM 776 C C . THR A 1 96 ? -5.337 2.466 11.224 1.00 96.75 96 THR A C 1
ATOM 778 O O . THR A 1 96 ? -4.411 3.276 11.140 1.00 96.75 96 THR A O 1
ATOM 781 N N . GLU A 1 97 ? -5.149 1.168 11.477 1.00 98.00 97 GLU A N 1
ATOM 782 C CA . GLU A 1 97 ? -3.832 0.561 11.719 1.00 98.00 97 GLU A CA 1
ATOM 783 C C . GLU A 1 97 ? -2.877 0.747 10.531 1.00 98.00 97 GLU A C 1
ATOM 785 O O . GLU A 1 97 ? -1.721 1.151 10.692 1.00 98.00 97 GLU A O 1
ATOM 790 N N . LEU A 1 98 ? -3.367 0.503 9.312 1.00 98.50 98 LEU A N 1
ATOM 791 C CA . LEU A 1 98 ? -2.597 0.695 8.083 1.00 98.50 98 LEU A CA 1
ATOM 792 C C . LEU A 1 98 ? -2.204 2.164 7.891 1.00 98.50 98 LEU A C 1
ATOM 794 O O . LEU A 1 98 ? -1.062 2.459 7.532 1.00 98.50 98 LEU A O 1
ATOM 798 N N . GLN A 1 99 ? -3.111 3.099 8.175 1.00 97.94 99 GLN A N 1
ATOM 799 C CA . GLN A 1 99 ? -2.808 4.527 8.123 1.00 97.94 99 GLN A CA 1
ATOM 800 C C . GLN A 1 99 ? -1.778 4.944 9.179 1.00 97.94 99 GLN A C 1
ATOM 802 O O . GLN A 1 99 ? -0.899 5.740 8.858 1.00 97.94 99 GLN A O 1
ATOM 807 N N . ASP A 1 100 ? -1.840 4.415 10.407 1.00 97.94 100 ASP A N 1
ATOM 808 C CA . ASP A 1 100 ? -0.839 4.712 11.445 1.00 97.94 100 ASP A CA 1
ATOM 809 C C . ASP A 1 100 ? 0.545 4.233 11.006 1.00 97.94 100 ASP A C 1
ATOM 811 O O . ASP A 1 100 ? 1.526 4.973 11.103 1.00 97.94 100 ASP A O 1
ATOM 815 N N . LYS A 1 101 ? 0.612 3.032 10.427 1.00 98.00 101 LYS A N 1
ATOM 816 C CA . LYS A 1 101 ? 1.846 2.489 9.860 1.00 98.00 101 LYS A CA 1
ATOM 817 C C . LYS A 1 101 ? 2.379 3.346 8.708 1.00 98.00 101 LYS A C 1
ATOM 819 O O . LYS A 1 101 ? 3.573 3.637 8.673 1.00 98.00 101 LYS A O 1
ATOM 824 N N . ALA A 1 102 ? 1.516 3.768 7.782 1.00 97.56 102 ALA A N 1
ATOM 825 C CA . ALA A 1 102 ? 1.904 4.639 6.673 1.00 97.56 102 ALA A CA 1
ATOM 826 C C . ALA A 1 102 ? 2.432 5.996 7.169 1.00 97.56 102 ALA A C 1
ATOM 828 O O . ALA A 1 102 ? 3.453 6.469 6.674 1.00 97.56 102 ALA A O 1
ATOM 829 N N . ILE A 1 103 ? 1.777 6.596 8.172 1.00 97.56 103 ILE A N 1
ATOM 830 C CA . ILE A 1 103 ? 2.202 7.858 8.795 1.00 97.56 103 ILE A CA 1
ATOM 831 C C . ILE A 1 103 ? 3.566 7.701 9.465 1.00 97.56 103 ILE A C 1
ATOM 833 O O . ILE A 1 103 ? 4.434 8.539 9.233 1.00 97.56 103 ILE A O 1
ATOM 837 N N . ALA A 1 104 ? 3.766 6.645 10.257 1.00 97.94 104 ALA A N 1
ATOM 838 C CA . ALA A 1 104 ? 5.020 6.418 10.969 1.00 97.94 104 ALA A CA 1
ATOM 839 C C . ALA A 1 104 ? 6.211 6.345 10.000 1.00 97.94 104 ALA A C 1
ATOM 841 O O . ALA A 1 104 ? 7.184 7.080 1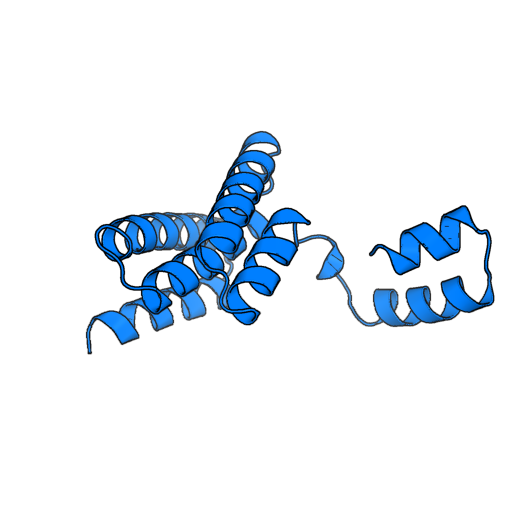0.161 1.00 97.94 104 ALA A O 1
ATOM 842 N N . ILE A 1 105 ? 6.090 5.541 8.936 1.00 97.06 105 ILE A N 1
ATOM 843 C CA . ILE A 1 105 ? 7.141 5.422 7.915 1.00 97.06 105 ILE A CA 1
ATOM 844 C C . ILE A 1 105 ? 7.319 6.747 7.159 1.00 97.06 105 ILE A C 1
ATOM 846 O O . ILE A 1 105 ? 8.442 7.187 6.920 1.00 97.06 105 ILE A O 1
ATOM 850 N N . ALA A 1 106 ? 6.223 7.419 6.792 1.00 95.19 106 ALA A N 1
ATOM 851 C CA . ALA A 1 106 ? 6.301 8.687 6.074 1.00 95.19 106 ALA A CA 1
ATOM 852 C C . ALA A 1 106 ? 7.002 9.781 6.895 1.00 95.19 106 ALA A C 1
ATOM 854 O O . ALA A 1 106 ? 7.746 10.579 6.329 1.00 95.19 106 ALA A O 1
ATOM 855 N N . GLN A 1 107 ? 6.790 9.817 8.211 1.00 97.19 107 GLN A N 1
ATOM 856 C CA . GLN A 1 107 ? 7.472 10.744 9.114 1.00 97.19 107 GLN A CA 1
ATOM 857 C C . GLN A 1 107 ? 8.962 10.422 9.236 1.00 97.19 107 GLN A C 1
ATOM 859 O O . GLN A 1 107 ? 9.781 11.331 9.121 1.00 97.19 107 GLN A O 1
ATOM 864 N N . GLU A 1 108 ? 9.309 9.147 9.415 1.00 97.12 108 GLU A N 1
ATOM 865 C CA . GLU A 1 108 ? 10.700 8.688 9.499 1.00 97.12 108 GLU A CA 1
ATOM 866 C C . GLU A 1 108 ? 11.501 9.052 8.238 1.00 97.12 108 GLU A C 1
ATOM 868 O O . GLU A 1 108 ? 12.636 9.515 8.327 1.00 97.12 108 GLU A O 1
ATOM 873 N N . LEU A 1 109 ? 10.886 8.903 7.061 1.00 93.19 109 LEU A N 1
ATOM 874 C CA . LEU A 1 109 ? 11.532 9.126 5.766 1.00 93.19 109 LEU A CA 1
ATOM 875 C C . LEU A 1 109 ? 11.333 10.544 5.197 1.00 93.19 109 LEU A C 1
ATOM 877 O O . LEU A 1 109 ? 11.812 10.835 4.100 1.00 93.19 109 LEU A O 1
ATOM 881 N N . GLY A 1 110 ? 10.606 11.428 5.890 1.00 92.81 110 GLY A N 1
ATOM 882 C CA . GLY A 1 110 ? 10.300 12.781 5.403 1.00 92.81 110 GLY A CA 1
ATOM 883 C C . GLY A 1 110 ? 9.411 12.821 4.147 1.00 92.81 110 GLY A C 1
ATOM 884 O O . GLY A 1 110 ? 9.505 13.745 3.336 1.00 92.81 110 GLY A O 1
ATOM 885 N N . MET A 1 111 ? 8.544 11.823 3.952 1.00 92.06 111 MET A N 1
ATOM 886 C CA . MET A 1 111 ? 7.661 11.675 2.787 1.00 92.06 111 MET A CA 1
ATOM 887 C C . MET A 1 111 ? 6.397 12.545 2.899 1.00 92.06 111 MET A C 1
ATOM 889 O O . MET A 1 111 ? 5.275 12.037 2.976 1.00 92.06 111 MET A O 1
ATOM 893 N N . ASN A 1 112 ? 6.566 13.869 2.860 1.00 90.06 112 ASN A N 1
ATOM 894 C CA . ASN A 1 112 ? 5.466 14.836 3.007 1.00 90.06 112 ASN A CA 1
ATOM 895 C C . ASN A 1 112 ? 4.246 14.579 2.092 1.00 90.06 112 ASN A C 1
ATOM 897 O O . ASN A 1 112 ? 3.129 14.630 2.606 1.00 90.06 112 ASN A O 1
ATOM 901 N N . PRO A 1 113 ? 4.395 14.224 0.795 1.00 90.50 113 PRO A N 1
ATOM 902 C CA . PRO A 1 113 ? 3.234 13.963 -0.062 1.00 90.50 113 PRO A CA 1
ATOM 903 C C . PRO A 1 113 ? 2.365 12.793 0.420 1.00 90.50 113 PRO A C 1
ATOM 905 O O . PRO A 1 113 ? 1.138 12.851 0.344 1.00 90.50 113 PRO A O 1
ATOM 908 N N . LEU A 1 114 ? 2.989 11.727 0.934 1.00 91.06 114 LEU A N 1
ATOM 909 C CA . 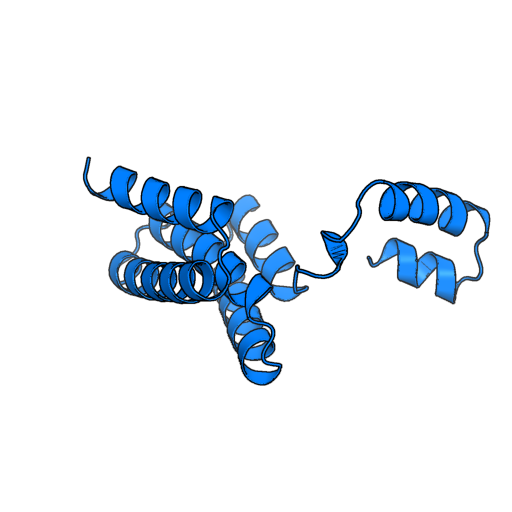LEU A 1 114 ? 2.255 10.588 1.484 1.00 91.06 114 LEU A CA 1
ATOM 910 C C . LEU A 1 114 ? 1.573 10.968 2.801 1.00 91.06 114 LEU A C 1
ATOM 912 O O . LEU A 1 114 ? 0.412 10.623 3.014 1.00 91.06 114 LEU A O 1
ATOM 916 N N . LEU A 1 115 ? 2.267 11.718 3.661 1.00 93.94 115 LEU A N 1
ATOM 917 C CA . LEU A 1 115 ? 1.708 12.183 4.927 1.00 93.94 115 LEU A CA 1
ATOM 918 C C . LEU A 1 115 ? 0.444 13.030 4.705 1.00 93.94 115 LEU A C 1
ATOM 920 O O . LEU A 1 115 ? -0.579 12.791 5.344 1.00 93.94 115 LEU A O 1
ATOM 924 N N . GLU A 1 116 ? 0.480 13.972 3.760 1.00 91.31 116 GLU A N 1
ATOM 925 C CA . GLU A 1 116 ? -0.682 14.788 3.386 1.00 91.31 116 GLU A CA 1
ATOM 926 C C . GLU A 1 116 ? -1.851 13.934 2.878 1.00 91.31 116 GLU A C 1
ATOM 928 O O . GLU A 1 116 ? -2.986 14.123 3.327 1.00 91.31 116 GLU A O 1
ATOM 933 N N . ARG A 1 117 ? -1.578 12.953 2.004 1.00 92.62 117 ARG A N 1
ATOM 934 C CA . ARG A 1 117 ? -2.591 12.016 1.489 1.00 92.62 117 ARG A CA 1
ATOM 935 C C . ARG A 1 117 ? -3.274 11.243 2.617 1.00 92.62 117 ARG A C 1
ATOM 937 O O . ARG A 1 117 ? -4.502 11.250 2.694 1.00 92.62 117 ARG A O 1
ATOM 944 N N . VAL A 1 118 ? -2.506 10.614 3.506 1.00 93.81 118 VAL A N 1
ATOM 945 C CA . VAL A 1 118 ? -3.067 9.783 4.587 1.00 93.81 118 VAL A CA 1
ATOM 946 C C . VAL A 1 118 ? -3.867 10.631 5.582 1.00 93.81 118 VAL A C 1
ATOM 948 O O . VAL A 1 118 ? -4.951 10.243 6.022 1.00 93.81 118 VAL A O 1
ATOM 951 N N . LEU A 1 119 ? -3.385 11.832 5.910 1.00 92.00 119 LEU A N 1
ATOM 952 C CA . LEU A 1 119 ? -4.118 12.749 6.785 1.00 92.00 119 LEU A CA 1
ATOM 953 C C . LEU A 1 119 ? -5.417 13.254 6.143 1.00 92.00 119 LEU A C 1
ATOM 955 O O . LEU A 1 119 ? -6.410 13.433 6.851 1.00 92.00 119 LEU A O 1
ATOM 959 N N . ALA A 1 120 ? -5.439 13.470 4.826 1.00 90.31 120 ALA A N 1
ATOM 960 C CA . ALA A 1 120 ? -6.659 13.817 4.104 1.00 90.31 120 ALA A CA 1
ATOM 961 C C . ALA A 1 120 ? -7.687 12.673 4.148 1.00 90.31 120 ALA A C 1
A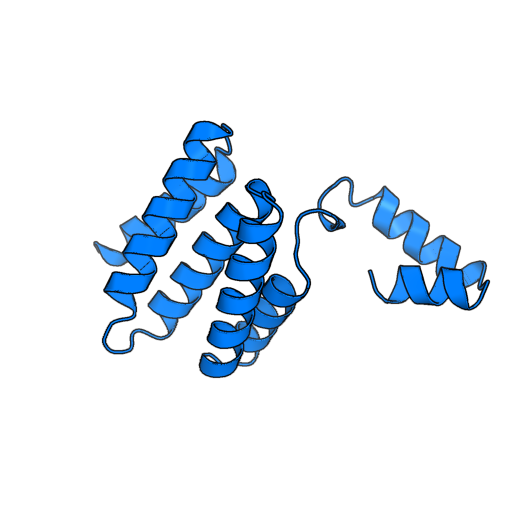TOM 963 O O . ALA A 1 120 ? -8.845 12.924 4.487 1.00 90.31 120 ALA A O 1
ATOM 964 N N . GLN A 1 121 ? -7.257 11.425 3.923 1.00 87.62 121 GLN A N 1
ATOM 965 C CA . GLN A 1 121 ? -8.113 10.234 4.043 1.00 87.62 121 GLN A CA 1
ATOM 966 C C . GLN A 1 121 ? -8.758 10.141 5.436 1.00 87.62 121 GLN A C 1
ATOM 968 O O . GLN A 1 121 ? -9.957 9.901 5.554 1.00 87.62 121 GLN A O 1
ATOM 973 N N . ARG A 1 122 ? -8.000 10.428 6.504 1.00 85.12 122 ARG A N 1
ATOM 974 C CA . ARG A 1 122 ? -8.525 10.453 7.883 1.00 85.12 122 ARG A CA 1
ATOM 975 C C . ARG A 1 122 ? -9.552 11.546 8.147 1.00 85.12 122 ARG A C 1
ATOM 977 O O . ARG A 1 122 ? -10.449 11.347 8.962 1.00 85.12 122 ARG A O 1
ATOM 984 N N . LYS A 1 123 ? -9.408 12.716 7.522 1.00 77.38 123 LYS A N 1
ATOM 985 C CA . LYS A 1 123 ? -10.347 13.833 7.713 1.00 77.38 123 LYS A CA 1
ATOM 986 C C . LYS A 1 123 ? -11.699 13.553 7.068 1.00 77.38 123 LYS A C 1
ATOM 988 O O . LYS A 1 123 ? -12.706 13.914 7.665 1.00 77.38 123 LYS A O 1
ATOM 993 N N . ILE A 1 124 ? -11.718 12.872 5.920 1.00 66.56 124 ILE A N 1
ATOM 994 C CA . ILE A 1 124 ? -12.960 12.444 5.253 1.00 66.56 124 ILE A CA 1
ATOM 995 C C . ILE A 1 124 ? -13.795 11.542 6.174 1.00 66.56 124 ILE A C 1
ATOM 997 O O . ILE A 1 124 ? -15.011 11.641 6.176 1.00 66.56 124 ILE A O 1
ATOM 1001 N N . LEU A 1 125 ? -13.159 10.730 7.022 1.00 56.00 125 LEU A N 1
ATOM 1002 C CA . LEU A 1 125 ? -13.855 9.845 7.967 1.00 56.00 125 LEU A CA 1
ATOM 1003 C C . LEU A 1 125 ? -14.434 10.546 9.204 1.00 56.00 125 LEU A C 1
ATOM 1005 O O . LEU A 1 125 ? -15.197 9.928 9.944 1.00 56.00 125 LEU A O 1
ATOM 1009 N N . LYS A 1 126 ? -14.019 11.788 9.483 1.00 54.06 126 LYS A N 1
ATOM 1010 C CA . LYS A 1 126 ? -14.485 12.568 10.643 1.00 54.06 126 LYS A CA 1
ATOM 1011 C C . LYS A 1 126 ? -15.592 13.571 10.296 1.00 54.06 126 LYS A C 1
ATOM 1013 O O . LYS A 1 126 ? -16.073 14.235 11.212 1.00 54.06 126 LYS A O 1
ATOM 1018 N N . ALA A 1 127 ? -15.930 13.718 9.015 1.00 49.88 127 ALA A N 1
ATOM 1019 C CA . ALA A 1 127 ? -17.017 14.562 8.518 1.00 49.88 127 ALA A CA 1
ATOM 1020 C C . ALA A 1 127 ? -18.278 13.720 8.296 1.00 49.88 127 ALA A C 1
ATOM 1022 O O . ALA A 1 127 ? -19.375 14.258 8.559 1.00 49.88 127 ALA A O 1
#

Radius of gyration: 16.65 Å; Cα contacts (8 Å, |Δi|>4): 119; chains: 1; bounding box: 34×26×44 Å

pLDDT: mean 88.88, std 12.39, range [49.88, 98.5]

Solvent-accessible surface area (backbone atoms only — not comparable to full-atom values): 6788 Å² total; per-residue (Å²): 107,68,69,53,53,49,18,60,75,67,68,36,69,69,57,40,52,56,45,48,53,54,49,65,73,49,72,73,62,77,82,52,57,54,68,33,39,53,51,12,54,49,27,44,74,73,71,36,58,70,63,12,48,55,23,38,52,51,27,47,52,54,25,60,77,67,68,40,57,73,39,38,25,52,45,26,41,56,46,22,51,51,29,58,72,67,60,51,94,63,24,62,59,54,21,50,55,28,38,52,51,18,42,54,47,22,62,76,70,66,36,59,74,59,41,54,52,50,55,51,59,55,51,65,76,75,110

Foldseek 3Di:
DVLCVVCVVVVPPVSNVVVVVVPVVVPPPVVLEDPLLVQLLVCLVVVNNVSSLVSLVVVLVVCVVVVSLRSNLVSLLSNLLSLVVVVDPPSPVSSVVSLVSSCVSCVVVVVVVSNVSSVVSVVVVVD

Secondary structure (DSSP, 8-state):
-HHHHHHHHTT-HHHHHHHHHHHHHSTTGGGS--HHHHHHHHHHHHT-HHHHHHHHHHHHHHHHHTT-HHHHHHHHHHHHHHHHHH--TTHHHHHHHHHHHHHHHHHHTT-HHHHHHHHHHHHHTT-

Sequence (127 aa):
ALDAIRAVLNHDPAAARVVYEETRRRKGLYWILSFDRLLGLLSRVMGEPDQAEEHFEDAIRFLRENEITVDLAWTCSDYAEMLLERNAPGDREKATELQDKAIAIAQELGMNPLLERVLAQRKILKA

Mean predicted aligned error: 7.23 Å

Nearest PDB structures (foldseek):
  8gac-assembly1_A  TM=6.855E-01  e=1.424E-01  synthetic construct
  8gab-assembly2_C  TM=7.032E-01  e=2.952E-01  synthetic construct
  8gad-assembly1_B  TM=5.662E-01  e=6.121E-01  synthetic construct
  6e9r-assembly1_B  TM=4.737E-01  e=5.810E-01  synthetic construct
  6e9x-assembly1_C  TM=4.591E-01  e=5.516E-01  synthetic construct